Protein AF-A0A093HRC3-F1 (afdb_monomer_lite)

Foldseek 3Di:
DVQLLVQQVVQVVVCLVVCQVQVQADDDPVQWDADPSNHIDGDDSVPTDQPPPDDPNDPDDNHDRDDDVVSVVSD

InterPro domains:
  IPR000403 Phosphatidylinositol 3-/4-kinase, catalytic domain [PF00454] (1-75)
  IPR000403 Phosphatidylinositol 3-/4-kinase, catalytic domain [PS50290] (1-75)
  IPR011009 Protein kinase-like domain superfamily [SSF56112] (1-75)
  IPR015433 Phosphatidylinositol 3-/4-kinase [PTHR10048] (1-75)
  IPR018936 Phosphatidylinositol 3-/4-kinase, conserved site [PS00916] (11-31)
  IPR036940 Phosphatidylinosit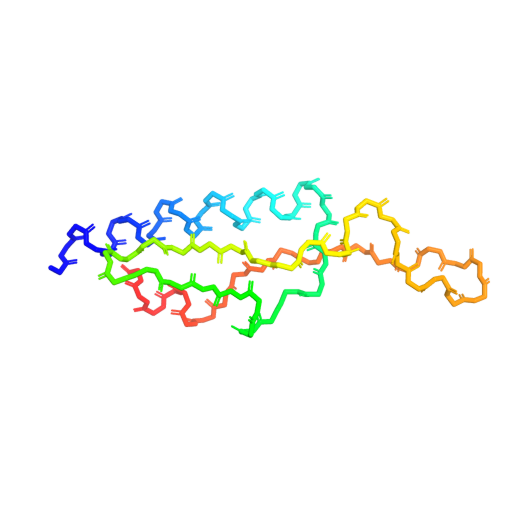ol 3-/4-kinase, catalytic domain superfamily [G3DSA:1.10.1070.11] (1-75)

Structure (mmCIF, N/CA/C/O backbone):
data_AF-A0A093HRC3-F1
#
_entry.id   AF-A0A093HRC3-F1
#
loop_
_atom_site.group_PDB
_atom_site.id
_atom_site.type_symbol
_atom_site.label_atom_id
_atom_site.label_alt_id
_atom_site.label_comp_id
_atom_site.label_asym_id
_atom_site.label_entity_id
_atom_site.label_seq_id
_atom_site.pdbx_PDB_ins_code
_atom_site.Cartn_x
_atom_site.Cartn_y
_atom_site.Cartn_z
_atom_site.occupancy
_atom_site.B_iso_or_equiv
_atom_site.auth_seq_id
_atom_site.auth_comp_id
_atom_site.auth_asym_id
_atom_site.auth_atom_id
_atom_site.pdbx_PDB_model_num
ATOM 1 N N . PHE A 1 1 ? -11.580 0.396 15.815 1.00 87.38 1 PHE A N 1
ATOM 2 C CA . PHE A 1 1 ? -10.576 1.396 15.408 1.00 87.38 1 PHE A CA 1
ATOM 3 C C . PHE A 1 1 ? -9.161 0.821 15.471 1.00 87.38 1 PHE A C 1
ATOM 5 O O . PHE A 1 1 ? -8.615 0.567 14.410 1.00 87.38 1 PHE A O 1
ATOM 12 N N . GLN A 1 2 ? -8.621 0.476 16.651 1.00 95.88 2 GLN A N 1
ATOM 13 C CA . GLN A 1 2 ? -7.251 -0.060 16.793 1.00 95.88 2 GLN A CA 1
ATOM 14 C C . GLN A 1 2 ? -6.930 -1.240 15.860 1.00 95.88 2 GLN A C 1
ATOM 16 O O . GLN A 1 2 ? -5.961 -1.195 15.118 1.00 95.88 2 GLN A O 1
ATOM 21 N N . ALA A 1 3 ? -7.795 -2.258 15.823 1.00 97.44 3 ALA A N 1
ATOM 22 C CA . ALA A 1 3 ? -7.594 -3.430 14.968 1.00 97.44 3 ALA A CA 1
ATOM 23 C C . ALA A 1 3 ? -7.659 -3.126 13.455 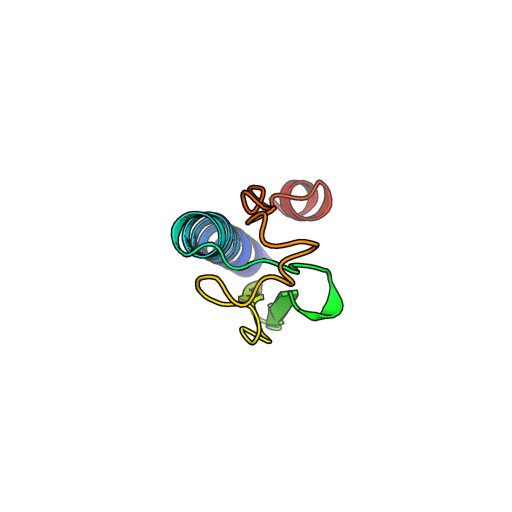1.00 97.44 3 ALA A C 1
ATOM 25 O O . ALA A 1 3 ? -7.223 -3.940 12.648 1.00 97.44 3 ALA A O 1
ATOM 26 N N . ALA A 1 4 ? -8.258 -2.002 13.047 1.00 97.88 4 ALA A N 1
ATOM 27 C CA . ALA A 1 4 ? -8.256 -1.571 11.649 1.00 97.88 4 ALA A CA 1
ATOM 28 C C . ALA A 1 4 ? -6.940 -0.856 11.311 1.00 97.88 4 ALA A C 1
ATOM 30 O O . ALA A 1 4 ? -6.340 -1.161 10.288 1.00 97.88 4 ALA A O 1
ATOM 31 N N . VAL A 1 5 ? -6.456 0.010 12.210 1.00 98.06 5 VAL A N 1
ATOM 32 C CA . VAL A 1 5 ? -5.140 0.664 12.091 1.00 98.06 5 VAL A CA 1
ATOM 33 C C . VAL A 1 5 ? -4.014 -0.371 12.086 1.00 98.06 5 VAL A C 1
ATOM 35 O O . VAL A 1 5 ? -3.130 -0.316 11.245 1.00 98.06 5 VAL A O 1
ATOM 38 N N . GLU A 1 6 ? -4.071 -1.378 12.954 1.00 98.25 6 GLU A N 1
ATOM 39 C CA . GLU A 1 6 ? -3.071 -2.451 12.998 1.00 98.25 6 GLU A CA 1
ATOM 40 C C . GLU A 1 6 ? -3.025 -3.257 11.687 1.00 98.25 6 GLU A C 1
ATOM 42 O O . GLU A 1 6 ? -1.951 -3.515 11.140 1.00 98.25 6 GLU A O 1
ATOM 47 N N . ARG A 1 7 ? -4.193 -3.586 11.119 1.00 98.44 7 ARG A N 1
ATOM 48 C CA . ARG A 1 7 ? -4.277 -4.207 9.788 1.00 98.44 7 ARG A CA 1
ATOM 49 C C . ARG A 1 7 ? -3.713 -3.296 8.705 1.00 98.44 7 ARG A C 1
ATOM 51 O O . ARG A 1 7 ? -2.982 -3.784 7.842 1.00 98.44 7 ARG A O 1
ATOM 58 N N . PHE A 1 8 ? -4.005 -1.999 8.769 1.00 98.50 8 PHE A N 1
ATOM 59 C CA . PHE A 1 8 ? -3.469 -1.012 7.838 1.00 98.50 8 PHE A CA 1
ATOM 60 C C . PHE A 1 8 ? -1.943 -0.972 7.905 1.00 98.50 8 PHE A C 1
ATOM 62 O O . PHE A 1 8 ? -1.297 -1.116 6.875 1.00 98.50 8 PHE A O 1
ATOM 69 N N . VAL A 1 9 ? -1.359 -0.890 9.103 1.00 98.31 9 VAL A N 1
ATOM 70 C CA . VAL A 1 9 ? 0.097 -0.874 9.313 1.00 98.31 9 VAL A CA 1
ATOM 71 C C . VAL A 1 9 ? 0.754 -2.121 8.721 1.00 98.31 9 VAL A C 1
ATOM 73 O O . VAL A 1 9 ? 1.686 -2.000 7.925 1.00 98.31 9 VAL A O 1
ATOM 76 N N . TYR A 1 10 ? 0.263 -3.320 9.056 1.00 98.38 10 TYR A N 1
ATOM 77 C CA . TYR A 1 10 ? 0.872 -4.564 8.575 1.00 98.38 10 TYR A CA 1
ATOM 78 C C . TYR A 1 10 ? 0.751 -4.738 7.061 1.00 98.38 10 TYR A C 1
ATOM 80 O O . TYR A 1 10 ? 1.716 -5.126 6.398 1.00 98.38 10 TYR A O 1
ATOM 88 N N . SER A 1 11 ? -0.418 -4.433 6.501 1.00 98.38 11 SER A N 1
ATOM 89 C CA . SER A 1 11 ? -0.651 -4.545 5.061 1.00 98.38 11 SER A CA 1
ATOM 90 C C . SER A 1 11 ? 0.100 -3.471 4.265 1.00 98.38 11 SER A C 1
ATOM 92 O O . SER A 1 11 ? 0.747 -3.804 3.272 1.00 98.38 11 SER A O 1
ATOM 94 N N . CYS A 1 12 ? 0.122 -2.222 4.741 1.00 98.06 12 CYS A N 1
ATOM 95 C CA . CYS A 1 12 ? 0.915 -1.131 4.175 1.00 98.06 12 CYS A CA 1
ATOM 96 C C . CYS A 1 12 ? 2.401 -1.494 4.152 1.00 98.06 12 CYS A C 1
ATOM 98 O O . CYS A 1 12 ? 3.023 -1.437 3.094 1.00 98.06 12 CYS A O 1
ATOM 100 N N . ALA A 1 13 ? 2.965 -1.933 5.282 1.00 97.81 13 ALA A N 1
ATOM 101 C CA . ALA A 1 13 ? 4.366 -2.343 5.353 1.00 97.81 13 ALA A CA 1
ATOM 102 C C . ALA A 1 13 ? 4.672 -3.494 4.379 1.00 97.81 13 ALA A C 1
ATOM 104 O O . ALA A 1 13 ? 5.656 -3.432 3.638 1.00 97.81 13 ALA A O 1
ATOM 105 N N . GLY A 1 14 ? 3.800 -4.508 4.332 1.00 97.88 14 GLY A N 1
ATOM 106 C CA . GLY A 1 14 ? 3.933 -5.639 3.418 1.00 97.88 14 GLY A CA 1
ATOM 107 C C . GLY A 1 14 ? 3.960 -5.214 1.949 1.00 97.88 14 GLY A C 1
ATOM 108 O O . GLY A 1 14 ? 4.872 -5.598 1.216 1.00 97.88 14 GLY A O 1
ATOM 109 N N . TYR A 1 15 ? 3.010 -4.379 1.522 1.00 96.94 15 TYR A N 1
ATOM 110 C CA . TYR A 1 15 ? 2.929 -3.928 0.133 1.00 96.94 15 TYR A CA 1
ATOM 111 C C . TYR A 1 15 ? 4.017 -2.916 -0.249 1.00 96.94 15 TYR A C 1
ATOM 113 O O . TYR A 1 15 ? 4.543 -3.018 -1.358 1.00 96.94 15 TYR A O 1
ATOM 121 N N . CYS A 1 16 ? 4.419 -2.000 0.642 1.00 95.12 16 CYS A N 1
ATOM 122 C CA . CYS A 1 16 ? 5.524 -1.066 0.378 1.00 95.12 16 CYS A CA 1
ATOM 123 C C . CYS A 1 16 ? 6.825 -1.825 0.074 1.00 95.12 16 CYS A C 1
ATOM 125 O O . CYS A 1 16 ? 7.528 -1.518 -0.889 1.00 95.12 16 CYS A O 1
ATOM 127 N N . VAL A 1 17 ? 7.122 -2.863 0.864 1.00 95.06 17 VAL A N 1
ATOM 128 C CA . VAL A 1 17 ? 8.303 -3.711 0.651 1.00 95.06 17 VAL A CA 1
ATOM 129 C C . VAL A 1 17 ? 8.134 -4.586 -0.590 1.00 95.06 17 VAL A C 1
ATOM 131 O O . VAL A 1 17 ? 9.028 -4.617 -1.435 1.00 95.06 17 VAL A O 1
ATOM 134 N N . ALA A 1 18 ? 6.998 -5.276 -0.734 1.00 92.50 18 ALA A N 1
ATOM 135 C CA . ALA A 1 18 ? 6.775 -6.198 -1.846 1.00 92.50 18 ALA A CA 1
ATOM 136 C C . ALA A 1 18 ? 6.834 -5.491 -3.208 1.00 92.50 18 ALA A C 1
ATOM 138 O O . ALA A 1 18 ? 7.502 -5.972 -4.119 1.00 92.50 18 ALA A O 1
ATOM 139 N N . THR A 1 19 ? 6.184 -4.333 -3.347 1.00 90.38 19 THR A N 1
ATOM 140 C CA . THR A 1 19 ? 6.157 -3.571 -4.608 1.00 90.38 19 THR A CA 1
ATOM 141 C C . THR A 1 19 ? 7.518 -2.994 -4.967 1.00 90.38 19 THR A C 1
ATOM 143 O O . THR A 1 19 ? 7.891 -3.014 -6.138 1.00 90.38 19 THR A O 1
ATOM 146 N N . PHE A 1 20 ? 8.304 -2.568 -3.978 1.00 89.56 20 PHE A N 1
ATOM 147 C CA . PHE A 1 20 ? 9.676 -2.132 -4.206 1.00 89.56 20 PHE A CA 1
ATOM 148 C C . PHE A 1 20 ? 10.582 -3.289 -4.655 1.00 89.56 20 PHE A C 1
ATOM 150 O O . PHE A 1 20 ? 11.272 -3.171 -5.666 1.00 89.56 20 PHE A O 1
ATOM 157 N N . VAL A 1 21 ? 10.548 -4.427 -3.949 1.00 86.94 21 VAL A N 1
ATOM 158 C CA . VAL A 1 21 ? 11.386 -5.603 -4.257 1.00 86.94 21 VAL A CA 1
ATOM 159 C C . VAL A 1 21 ? 11.036 -6.212 -5.614 1.00 86.94 21 VAL A C 1
ATOM 161 O O . VAL A 1 21 ? 11.931 -6.581 -6.371 1.00 86.94 21 VAL A O 1
ATOM 164 N N . LEU A 1 22 ? 9.746 -6.305 -5.937 1.00 85.94 22 LEU A N 1
ATOM 165 C CA . LEU A 1 22 ? 9.277 -6.849 -7.213 1.00 85.94 22 LEU A CA 1
ATOM 166 C C . LEU A 1 22 ? 9.407 -5.851 -8.372 1.00 85.94 22 LEU A C 1
ATOM 168 O O . LEU A 1 22 ? 9.202 -6.236 -9.523 1.00 85.94 22 LEU A O 1
ATOM 172 N N . GLY A 1 23 ? 9.726 -4.583 -8.086 1.00 84.62 23 GLY A N 1
ATOM 173 C CA . GLY A 1 23 ? 9.713 -3.517 -9.079 1.00 84.62 23 GLY A CA 1
ATOM 174 C C . GLY A 1 23 ? 8.328 -3.381 -9.711 1.00 84.62 23 GLY A C 1
ATOM 175 O O . GLY A 1 23 ? 8.181 -3.547 -10.915 1.00 84.62 23 GLY A O 1
ATOM 176 N N . ILE A 1 24 ? 7.299 -3.149 -8.897 1.00 86.06 24 ILE A N 1
ATOM 177 C CA . ILE A 1 24 ? 5.940 -2.856 -9.362 1.00 86.06 24 ILE A CA 1
ATOM 178 C C . ILE A 1 24 ? 5.788 -1.337 -9.410 1.00 86.06 24 ILE A C 1
ATOM 180 O O . ILE A 1 24 ? 5.673 -0.684 -8.371 1.00 86.06 24 ILE A O 1
ATOM 184 N N . GLY A 1 25 ? 5.823 -0.784 -10.622 1.00 82.75 25 GLY A N 1
ATOM 185 C CA . GLY A 1 25 ? 5.705 0.652 -10.875 1.00 82.75 25 GLY A CA 1
ATOM 186 C C . GLY A 1 25 ? 4.260 1.156 -10.920 1.00 82.75 25 GLY A C 1
ATOM 187 O O . GLY A 1 25 ? 3.317 0.427 -10.621 1.00 82.75 25 GLY A O 1
ATOM 188 N N . ASP A 1 26 ? 4.095 2.423 -11.304 1.00 85.00 26 ASP A N 1
ATOM 189 C CA . ASP A 1 26 ? 2.788 3.059 -11.545 1.00 85.00 26 ASP A CA 1
ATOM 190 C C . ASP A 1 26 ? 1.801 2.911 -10.370 1.00 85.00 26 ASP A C 1
ATOM 192 O O . ASP A 1 26 ? 0.669 2.443 -10.501 1.00 85.00 26 ASP A O 1
ATOM 196 N N . ARG A 1 27 ? 2.293 3.192 -9.156 1.00 90.25 27 ARG A N 1
ATOM 197 C CA . ARG A 1 27 ? 1.503 3.141 -7.921 1.00 90.25 27 ARG A CA 1
ATOM 198 C C . ARG A 1 27 ? 0.955 4.533 -7.610 1.00 90.25 27 ARG A C 1
ATOM 200 O O . ARG A 1 27 ? 1.695 5.406 -7.165 1.00 90.25 27 ARG A O 1
ATOM 207 N N . HIS A 1 28 ? -0.340 4.709 -7.845 1.00 89.38 28 HIS A N 1
ATOM 208 C CA . HIS A 1 28 ? -1.128 5.906 -7.541 1.00 89.38 28 HIS A CA 1
ATOM 209 C C . HIS A 1 28 ? -2.425 5.510 -6.818 1.00 89.38 28 HIS A C 1
ATOM 211 O O . HIS A 1 28 ? -2.737 4.324 -6.708 1.00 89.38 28 HIS A O 1
ATOM 217 N N . ASN A 1 29 ? -3.176 6.493 -6.315 1.00 91.56 29 ASN A N 1
ATOM 218 C CA . ASN A 1 29 ? -4.334 6.262 -5.442 1.00 91.56 29 ASN A CA 1
ATOM 219 C C . ASN A 1 29 ? -5.427 5.382 -6.072 1.00 91.56 29 ASN A C 1
ATOM 221 O O . ASN A 1 29 ? -6.079 4.643 -5.347 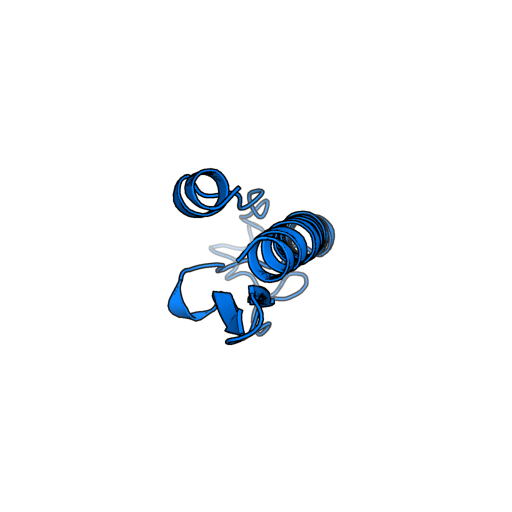1.00 91.56 29 ASN A O 1
ATOM 225 N N . ASP A 1 30 ? -5.593 5.391 -7.396 1.00 92.31 30 ASP A N 1
ATOM 226 C CA . ASP A 1 30 ? -6.584 4.528 -8.066 1.00 92.31 30 ASP A CA 1
ATOM 227 C C . ASP A 1 30 ? -6.195 3.037 -8.053 1.00 92.31 30 ASP A C 1
ATOM 229 O O . ASP A 1 30 ? -7.056 2.171 -8.181 1.00 92.31 30 ASP A O 1
ATOM 233 N N . ASN A 1 31 ? -4.905 2.736 -7.863 1.00 92.94 31 ASN A N 1
ATOM 234 C CA . ASN A 1 31 ? -4.356 1.377 -7.831 1.00 92.94 31 ASN A CA 1
ATOM 235 C C . ASN A 1 31 ? -4.014 0.898 -6.407 1.00 92.94 31 ASN A C 1
ATOM 237 O O . ASN A 1 31 ? -3.446 -0.189 -6.237 1.00 92.94 31 ASN A O 1
ATOM 241 N N . ILE A 1 32 ? -4.345 1.693 -5.382 1.00 95.69 32 ILE A N 1
ATOM 242 C CA . ILE A 1 32 ? -4.137 1.377 -3.965 1.00 95.69 32 ILE A CA 1
ATOM 243 C C . ILE A 1 32 ? -5.485 1.440 -3.256 1.00 95.69 32 ILE A C 1
ATOM 245 O O . ILE A 1 32 ? -6.093 2.494 -3.108 1.00 95.69 32 ILE A O 1
ATOM 249 N N . MET A 1 33 ? -5.939 0.286 -2.789 1.00 97.38 33 MET A N 1
ATOM 250 C CA . MET A 1 33 ? -7.271 0.093 -2.238 1.00 97.38 33 MET A CA 1
ATOM 251 C C . MET A 1 33 ? -7.188 -0.237 -0.748 1.00 97.38 33 MET A C 1
ATOM 253 O O . MET A 1 33 ? -6.187 -0.776 -0.273 1.00 97.38 33 MET A O 1
ATOM 257 N N . ILE A 1 34 ? -8.258 0.054 -0.005 1.00 97.69 34 ILE A N 1
ATOM 258 C CA . ILE A 1 34 ? -8.384 -0.283 1.417 1.00 97.69 34 ILE A CA 1
ATOM 259 C C . ILE A 1 34 ? -9.710 -1.011 1.639 1.00 97.69 34 ILE A C 1
ATOM 261 O O . ILE A 1 34 ? -10.754 -0.580 1.152 1.00 97.69 34 ILE A O 1
ATOM 265 N N . THR A 1 35 ? -9.684 -2.125 2.369 1.00 97.88 35 THR A N 1
ATOM 266 C CA . THR A 1 35 ? -10.910 -2.834 2.764 1.00 97.88 35 THR A CA 1
ATOM 267 C C . THR A 1 35 ? -11.616 -2.115 3.914 1.00 97.88 35 THR A C 1
ATOM 269 O O . THR A 1 35 ? -10.976 -1.446 4.721 1.00 97.88 35 THR A O 1
ATOM 272 N N . GLU A 1 36 ? -12.917 -2.349 4.099 1.00 96.94 36 GLU A N 1
ATOM 273 C CA . GLU A 1 36 ? -13.664 -1.816 5.257 1.00 96.94 36 GLU A CA 1
ATOM 274 C C . GLU A 1 36 ? -13.066 -2.243 6.613 1.00 96.94 36 GLU A C 1
ATOM 276 O O . GLU A 1 36 ? -13.229 -1.572 7.629 1.00 96.94 36 GLU A O 1
ATOM 281 N N . THR A 1 37 ? -12.325 -3.355 6.633 1.00 97.31 37 THR A N 1
ATOM 282 C CA . THR A 1 37 ? -11.615 -3.861 7.816 1.00 97.31 37 THR A CA 1
ATOM 283 C C . THR A 1 37 ? -10.224 -3.248 8.026 1.00 97.31 37 THR A C 1
ATOM 285 O O . THR A 1 37 ? -9.578 -3.588 9.017 1.00 97.31 37 THR A O 1
ATOM 288 N N . GLY A 1 38 ? -9.751 -2.388 7.118 1.00 97.38 38 GLY A N 1
ATOM 289 C CA . GLY A 1 38 ? -8.485 -1.654 7.220 1.00 97.38 38 GLY A CA 1
ATOM 290 C C . GLY A 1 38 ? -7.282 -2.269 6.495 1.00 97.38 38 GLY A C 1
ATOM 291 O O . GLY A 1 38 ? -6.174 -1.802 6.709 1.00 97.38 38 GLY A O 1
ATOM 292 N N . ASN A 1 39 ? -7.438 -3.301 5.658 1.00 98.25 39 ASN A N 1
ATOM 293 C CA . ASN A 1 39 ? -6.295 -3.846 4.909 1.00 98.25 39 ASN A CA 1
ATOM 294 C C . ASN A 1 39 ? -6.025 -3.003 3.659 1.00 98.25 39 ASN A C 1
ATOM 296 O O . ASN A 1 39 ? -6.917 -2.873 2.823 1.00 98.25 39 ASN A O 1
ATOM 300 N N . LEU A 1 40 ? -4.803 -2.499 3.505 1.00 98.12 40 LEU A N 1
ATOM 301 C CA . LEU A 1 40 ? -4.300 -1.891 2.279 1.00 98.12 40 LEU A CA 1
ATOM 302 C C . LEU A 1 40 ? -3.873 -2.985 1.293 1.00 98.12 40 LEU A C 1
ATOM 304 O O . LEU A 1 40 ? -3.196 -3.944 1.665 1.00 98.12 40 LEU A O 1
ATOM 308 N N . PHE A 1 41 ? -4.249 -2.852 0.025 1.00 97.31 41 PHE A N 1
ATOM 309 C CA . PHE A 1 41 ? -3.809 -3.758 -1.029 1.00 97.31 41 PHE A CA 1
ATOM 310 C C . PHE A 1 41 ? -3.665 -3.053 -2.372 1.00 97.31 41 PHE A C 1
ATOM 312 O O . PHE A 1 41 ? -4.332 -2.061 -2.654 1.00 97.31 41 PHE A O 1
ATOM 319 N N . HIS A 1 42 ? -2.769 -3.574 -3.202 1.00 94.94 42 HIS A N 1
ATOM 320 C CA . HIS A 1 42 ? -2.506 -3.033 -4.529 1.00 94.94 42 HIS A CA 1
ATOM 321 C C . HIS A 1 42 ? -3.284 -3.841 -5.570 1.00 94.94 42 HIS A C 1
ATOM 323 O O . HIS A 1 42 ? -3.403 -5.062 -5.452 1.00 94.94 42 HIS A O 1
ATOM 329 N N . ILE A 1 43 ? -3.799 -3.156 -6.586 1.00 93.50 43 ILE A N 1
ATOM 330 C CA . ILE A 1 43 ? -4.439 -3.760 -7.761 1.00 93.50 43 ILE A CA 1
ATOM 331 C C . ILE A 1 43 ? -3.722 -3.305 -9.031 1.00 93.50 43 ILE A C 1
ATOM 333 O O . ILE A 1 43 ? -2.778 -2.524 -8.958 1.00 93.50 43 ILE A O 1
ATOM 337 N N . ASP A 1 44 ? -4.153 -3.814 -10.183 1.00 86.62 44 ASP A N 1
ATOM 338 C CA . ASP A 1 44 ? -3.580 -3.485 -11.490 1.00 86.62 44 ASP A CA 1
ATOM 339 C C . ASP A 1 44 ? -2.053 -3.636 -11.528 1.00 86.62 44 ASP A C 1
ATOM 341 O O . ASP A 1 44 ? -1.274 -2.683 -11.470 1.00 86.62 44 ASP A O 1
ATOM 345 N N . PHE A 1 45 ? -1.611 -4.886 -11.600 1.00 84.94 45 PHE A N 1
ATOM 346 C CA . PHE A 1 45 ? -0.199 -5.216 -11.719 1.00 84.94 45 PHE A CA 1
ATOM 347 C C . PHE A 1 45 ? 0.255 -5.327 -13.187 1.00 84.94 45 PHE A C 1
ATOM 349 O O . PHE A 1 45 ? 1.189 -6.062 -13.493 1.00 84.94 45 PHE A O 1
ATOM 356 N N . GLY A 1 46 ? -0.392 -4.625 -14.127 1.00 71.44 46 GLY A N 1
ATOM 357 C CA . GLY A 1 46 ? -0.024 -4.678 -15.551 1.00 71.44 46 GLY A CA 1
ATOM 358 C C . GLY A 1 46 ? 1.434 -4.275 -15.838 1.00 71.44 46 GLY A C 1
ATOM 359 O O . GLY A 1 46 ? 2.031 -4.734 -16.814 1.00 71.44 46 GLY A O 1
ATOM 360 N N . HIS A 1 47 ? 2.040 -3.491 -14.942 1.00 63.84 47 HIS A N 1
ATOM 361 C CA . HIS A 1 47 ? 3.433 -3.042 -14.991 1.00 63.84 47 HIS A CA 1
ATOM 362 C C . HIS A 1 47 ? 4.344 -3.823 -14.016 1.00 63.84 47 HIS A C 1
ATOM 364 O O . HIS A 1 47 ? 4.962 -3.243 -13.123 1.00 63.84 47 HIS A O 1
ATOM 370 N N . ILE A 1 48 ? 4.426 -5.151 -14.178 1.00 60.69 48 ILE A N 1
ATOM 371 C CA . ILE A 1 48 ? 5.361 -6.035 -13.448 1.00 60.69 48 ILE A CA 1
ATOM 372 C C . ILE A 1 48 ? 6.640 -6.286 -14.282 1.00 60.69 48 ILE A C 1
ATOM 374 O O . ILE A 1 48 ? 6.564 -6.478 -15.495 1.00 60.69 48 ILE A O 1
ATOM 378 N N . LEU A 1 49 ? 7.810 -6.349 -13.625 1.00 52.50 49 LEU A N 1
ATOM 379 C CA . LEU A 1 49 ? 9.069 -6.933 -14.142 1.00 52.50 49 LEU A CA 1
ATOM 380 C C . LEU A 1 49 ? 9.532 -6.449 -15.532 1.00 52.50 49 LEU A C 1
ATOM 382 O O . LEU A 1 49 ? 9.923 -7.256 -16.373 1.00 52.50 49 LEU A O 1
ATOM 386 N N . GLY A 1 50 ? 9.567 -5.144 -15.794 1.00 51.12 50 GLY A N 1
ATOM 38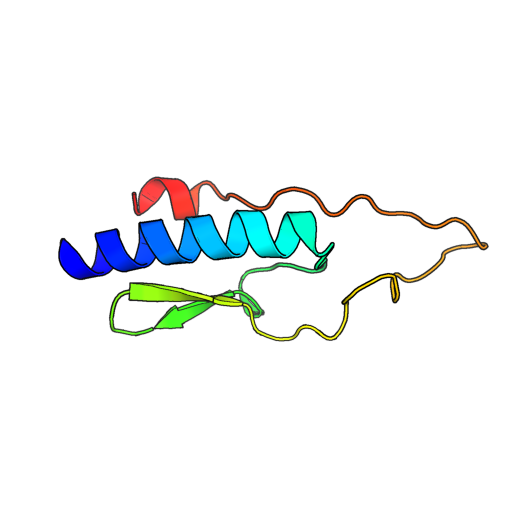7 C CA . GLY A 1 50 ? 10.304 -4.670 -16.973 1.00 51.12 50 GLY A CA 1
ATOM 388 C C . GLY A 1 50 ? 9.470 -4.312 -18.200 1.00 51.12 50 GLY A C 1
ATOM 389 O O . GLY A 1 50 ? 10.052 -3.817 -19.160 1.00 51.12 50 GLY A O 1
ATOM 390 N N . ASN A 1 51 ? 8.136 -4.446 -18.173 1.00 52.16 51 ASN A N 1
ATOM 391 C CA . ASN A 1 51 ? 7.247 -3.828 -19.177 1.00 52.16 51 ASN A CA 1
ATOM 392 C C . ASN A 1 51 ? 7.157 -2.295 -18.999 1.00 52.16 51 ASN A C 1
ATOM 394 O O . ASN A 1 51 ? 6.096 -1.679 -19.128 1.00 52.16 51 ASN A O 1
ATOM 398 N N . TYR A 1 52 ? 8.281 -1.670 -18.658 1.00 59.84 52 TYR A N 1
ATOM 399 C CA . TYR A 1 52 ? 8.436 -0.229 -18.651 1.00 59.84 52 TYR A CA 1
ATOM 400 C C . TYR A 1 52 ? 8.528 0.233 -20.099 1.00 59.84 52 TYR A C 1
ATOM 402 O O . TYR A 1 52 ? 9.145 -0.422 -20.944 1.00 59.84 52 TYR A O 1
ATOM 410 N N . LYS A 1 53 ? 7.912 1.373 -20.409 1.00 52.66 53 LYS A N 1
ATOM 411 C CA . LYS A 1 53 ? 8.068 1.995 -21.723 1.00 52.66 53 LYS A CA 1
ATOM 412 C C . LYS A 1 53 ? 9.547 2.340 -21.910 1.00 52.66 53 LYS A C 1
ATOM 414 O O . LYS A 1 53 ? 10.028 3.338 -21.384 1.00 52.66 53 LYS A O 1
ATOM 419 N N . SER A 1 54 ? 10.279 1.531 -22.671 1.00 54.88 54 SER A N 1
ATOM 420 C CA . SER A 1 54 ? 11.636 1.869 -23.084 1.00 54.88 54 SER A CA 1
ATOM 421 C C . SER A 1 54 ? 11.564 3.076 -24.019 1.00 54.88 54 SER A C 1
ATOM 423 O O . SER A 1 54 ? 11.066 2.966 -25.141 1.00 54.88 54 SER A O 1
ATOM 425 N N . PHE A 1 55 ? 12.055 4.234 -23.585 1.00 53.81 55 PHE A N 1
ATOM 426 C CA . PHE A 1 55 ? 12.251 5.369 -24.480 1.00 53.81 55 PHE A CA 1
ATOM 427 C C . PHE A 1 55 ? 13.667 5.277 -25.058 1.00 53.81 55 PHE A C 1
ATOM 429 O O . PHE A 1 55 ? 14.643 5.340 -24.312 1.00 53.81 55 PHE A O 1
ATOM 436 N N . LEU A 1 56 ? 13.779 5.084 -26.378 1.00 61.00 56 LEU A N 1
ATOM 437 C CA . LEU A 1 56 ? 15.058 4.966 -27.101 1.00 61.00 56 LEU A CA 1
ATOM 438 C C . LEU A 1 56 ? 15.980 3.822 -26.617 1.00 61.00 56 LEU A C 1
ATOM 440 O O . LEU A 1 56 ? 17.199 3.954 -26.642 1.00 61.00 56 LEU A O 1
ATOM 444 N N . GLY A 1 57 ? 15.421 2.693 -26.167 1.00 59.78 57 GLY A N 1
ATOM 445 C CA . GLY A 1 57 ? 16.213 1.518 -25.761 1.00 59.78 57 GL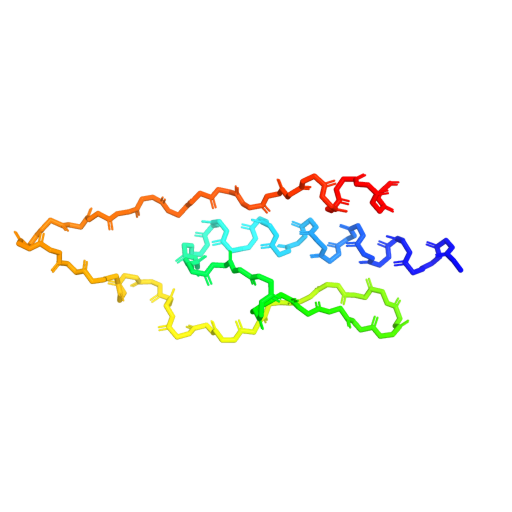Y A CA 1
ATOM 446 C C . GLY A 1 57 ? 16.932 1.653 -24.412 1.00 59.78 57 GLY A C 1
ATOM 447 O O . GLY A 1 57 ? 17.666 0.750 -24.017 1.00 59.78 57 GLY A O 1
ATOM 448 N N . ILE A 1 58 ? 16.703 2.746 -23.680 1.00 60.53 58 ILE A N 1
ATOM 449 C CA . ILE A 1 58 ? 17.197 2.922 -22.314 1.00 60.53 58 ILE A CA 1
ATOM 450 C C . ILE A 1 58 ? 16.118 2.422 -21.350 1.00 60.53 58 ILE A C 1
ATOM 452 O O . ILE A 1 58 ? 15.008 2.958 -21.319 1.00 60.53 58 ILE A O 1
ATOM 456 N N . ASN A 1 59 ? 16.461 1.418 -20.537 1.00 57.56 59 ASN A N 1
ATOM 457 C CA . ASN A 1 59 ? 15.667 1.022 -19.374 1.00 57.56 59 ASN A CA 1
ATOM 458 C C . ASN A 1 59 ? 15.750 2.130 -18.318 1.00 57.56 59 ASN A C 1
ATOM 460 O O . ASN A 1 59 ? 16.613 2.137 -17.439 1.00 57.56 59 ASN A O 1
ATOM 464 N N . LYS A 1 60 ? 14.867 3.115 -18.448 1.00 58.41 60 LYS A N 1
ATOM 465 C CA . LYS A 1 60 ? 14.533 4.040 -17.374 1.00 58.41 60 LYS A CA 1
ATOM 466 C C . LYS A 1 60 ? 13.550 3.314 -16.470 1.00 58.41 60 LYS A C 1
ATOM 468 O O . LYS A 1 60 ? 12.432 3.082 -16.892 1.00 58.41 60 LYS A O 1
ATOM 473 N N . GLU A 1 61 ? 13.982 2.956 -15.267 1.00 57.34 61 GLU A N 1
ATOM 474 C CA . GLU A 1 61 ? 13.301 3.320 -14.014 1.00 57.34 61 GLU A CA 1
ATOM 475 C C . GLU A 1 61 ? 13.698 2.372 -12.881 1.00 57.34 61 GLU A C 1
ATOM 477 O O . GLU A 1 61 ? 13.496 1.162 -12.927 1.00 57.34 61 GLU A O 1
ATOM 482 N N . ARG A 1 62 ? 14.265 2.953 -11.820 1.00 68.25 62 ARG A N 1
ATOM 483 C CA . ARG A 1 62 ? 14.196 2.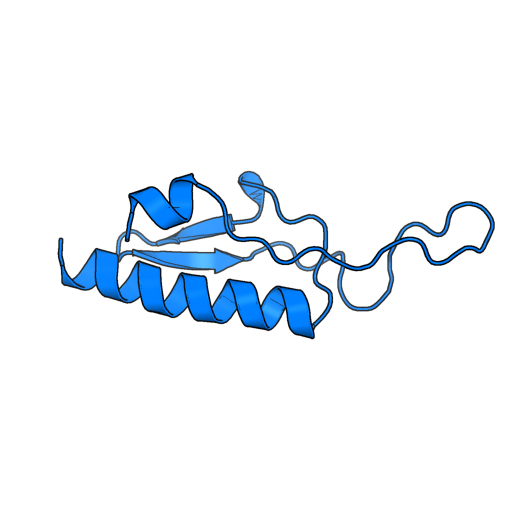343 -10.495 1.00 68.25 62 ARG A CA 1
ATOM 484 C C . ARG A 1 62 ? 12.816 2.692 -9.960 1.00 68.25 62 ARG A C 1
ATOM 486 O O . ARG A 1 62 ? 12.517 3.878 -9.838 1.00 68.25 62 ARG A O 1
ATOM 493 N N . VAL A 1 63 ? 11.999 1.691 -9.655 1.00 76.81 63 VAL A N 1
ATOM 494 C CA . VAL A 1 63 ? 10.720 1.923 -8.978 1.00 76.81 63 VAL A CA 1
ATOM 495 C C . VAL A 1 63 ? 11.018 2.530 -7.603 1.00 76.81 63 VAL A C 1
ATOM 497 O O . VAL A 1 63 ? 11.785 1.936 -6.839 1.00 76.81 63 VAL A O 1
ATOM 500 N N . PRO A 1 64 ? 10.497 3.729 -7.290 1.00 82.88 64 PRO A N 1
ATOM 501 C CA . PRO A 1 64 ? 10.713 4.334 -5.988 1.00 82.88 64 PRO A CA 1
ATOM 502 C C . PRO A 1 64 ? 9.975 3.536 -4.912 1.00 82.88 64 PRO A C 1
ATOM 504 O O . PRO A 1 64 ? 8.926 2.946 -5.158 1.00 82.88 64 PRO A O 1
ATOM 507 N N . PHE A 1 65 ? 10.510 3.548 -3.695 1.00 86.81 65 PHE A N 1
ATOM 508 C CA . PHE A 1 65 ? 9.765 3.070 -2.538 1.00 86.81 65 PHE A CA 1
ATOM 509 C C . PHE A 1 65 ? 8.584 4.016 -2.274 1.00 86.81 65 PHE A C 1
ATOM 511 O O . PHE A 1 65 ? 8.777 5.230 -2.182 1.00 86.81 65 PHE A O 1
ATOM 518 N N . VAL A 1 66 ? 7.371 3.471 -2.168 1.00 89.94 66 VAL A N 1
ATOM 519 C CA . VAL A 1 66 ? 6.138 4.257 -2.022 1.00 89.94 66 VAL A CA 1
ATOM 520 C C . VAL A 1 66 ? 5.676 4.212 -0.572 1.00 89.94 66 VAL A C 1
ATOM 522 O O . VAL A 1 66 ? 5.116 3.217 -0.134 1.00 89.94 66 VAL A O 1
ATOM 525 N N . LEU A 1 67 ? 5.893 5.301 0.160 1.00 94.44 67 LEU A N 1
ATOM 526 C CA . LEU A 1 67 ? 5.337 5.538 1.492 1.00 94.44 67 LEU A CA 1
ATOM 527 C C . LEU A 1 67 ? 4.904 7.002 1.563 1.00 94.44 67 LEU A C 1
ATOM 529 O O . LEU A 1 67 ? 5.746 7.900 1.566 1.00 94.44 67 LEU A O 1
ATOM 533 N N . THR A 1 68 ? 3.595 7.245 1.540 1.00 93.88 68 THR A N 1
ATOM 534 C CA . THR A 1 68 ? 3.040 8.599 1.437 1.00 93.88 68 THR A CA 1
ATOM 535 C C . THR A 1 68 ? 2.827 9.229 2.818 1.00 93.88 68 THR A C 1
ATOM 537 O O . THR A 1 68 ? 2.688 8.511 3.814 1.00 93.88 68 THR A O 1
ATOM 540 N N . PRO A 1 69 ? 2.745 10.570 2.906 1.00 96.56 69 PRO A N 1
ATOM 541 C CA . PRO A 1 69 ? 2.332 11.249 4.133 1.00 96.56 69 PRO A CA 1
ATOM 542 C C . PRO A 1 69 ? 0.962 10.787 4.650 1.00 96.56 69 PRO A C 1
ATOM 544 O O . PRO A 1 69 ? 0.769 10.713 5.859 1.00 96.56 69 PRO A O 1
ATOM 547 N N . ASP A 1 70 ? 0.041 10.416 3.757 1.00 96.44 70 ASP A N 1
ATOM 548 C CA . ASP A 1 70 ? -1.286 9.921 4.136 1.00 96.44 70 ASP A CA 1
ATOM 549 C C . ASP A 1 70 ? -1.207 8.564 4.839 1.00 96.44 70 ASP A C 1
ATOM 551 O O . ASP A 1 70 ? -1.928 8.322 5.803 1.00 96.44 70 ASP A O 1
ATOM 555 N N . PHE A 1 71 ? -0.292 7.686 4.409 1.00 96.94 71 PHE A N 1
ATOM 556 C CA . PHE A 1 71 ? -0.061 6.425 5.111 1.00 96.94 71 PHE A CA 1
ATOM 557 C C . PHE A 1 71 ? 0.487 6.683 6.509 1.00 96.94 71 PHE A C 1
ATOM 559 O O . PHE A 1 71 ? 0.003 6.078 7.458 1.00 96.94 71 PHE A O 1
ATOM 566 N N . LEU A 1 72 ? 1.432 7.618 6.649 1.00 96.62 72 LEU A N 1
ATOM 567 C CA . LEU A 1 72 ? 1.985 8.005 7.949 1.00 96.62 72 LEU A CA 1
ATOM 568 C C . LEU A 1 72 ? 0.948 8.652 8.870 1.00 96.62 72 LEU A C 1
ATOM 570 O O . LEU A 1 72 ? 1.035 8.476 10.075 1.00 96.62 72 LEU A O 1
ATOM 574 N N . PHE A 1 73 ? -0.022 9.383 8.324 1.00 97.31 73 PHE A N 1
ATOM 575 C CA . PHE A 1 73 ? -1.084 10.010 9.109 1.00 97.31 73 PHE A CA 1
ATOM 576 C C . PHE A 1 73 ? -2.038 8.991 9.758 1.00 97.31 73 PHE A C 1
ATOM 578 O O . PHE A 1 73 ? -2.618 9.272 10.804 1.00 97.31 73 PHE A O 1
ATOM 585 N N . VAL A 1 74 ? -2.222 7.823 9.135 1.00 95.12 74 VAL A N 1
ATOM 586 C CA . VAL A 1 74 ? -3.098 6.755 9.649 1.00 95.12 74 VAL A CA 1
ATOM 587 C C . VAL A 1 74 ? -2.411 5.912 10.734 1.00 95.12 74 VAL A C 1
ATOM 589 O O . VAL A 1 74 ? -3.112 5.289 11.536 1.00 95.12 74 VAL A O 1
ATOM 592 N N . MET A 1 75 ? -1.072 5.873 10.747 1.00 92.62 75 MET A N 1
ATOM 593 C CA . MET A 1 75 ? -0.259 5.126 11.721 1.00 92.62 75 MET A CA 1
ATOM 594 C C . MET A 1 75 ? -0.165 5.853 13.063 1.00 92.62 75 MET A C 1
ATOM 596 O O . MET A 1 75 ? -0.273 5.150 14.092 1.00 92.62 75 MET A O 1
#

pLDDT: mean 85.52, std 15.52, range [51.12, 98.5]

Organism: Tyto alba (NCBI:txid56313)

Secondary structure (DSSP, 8-state):
-HHHHHHHHHHHHHHHHHHHHHT-----GGGEEE-TTS-EEE----S-TT----BTTB---PPPP---HHHHHH-

Sequence (75 aa):
FQAAVERFVYSCAGYCVATFVLGIGDRHNDNIMITETGNLFHIDFGHILGNYKSFLGINKERVPFVLTPDFLFVM

Radius of gyration: 14.02 Å; chains: 1; bounding box: 31×18×44 Å